Protein AF-A0A953KFQ5-F1 (afdb_monomer_lite)

Sequence (108 aa):
MSKPEGKKRNQDSHKVLQFDPALRTRRAVTKLPNEMQERVTFWKDEIEALREERFASIEQALQTLIARVTARLEDGSKGSDGEREFLYDLLSTDPGVVEYLKSVLKID

Foldseek 3Di:
DDDDDDDDDDDDDPPPPPPPPVPPPPPCPPPDPPVVVVVVVVLVVLLLVCLVPADQDLLRVLLSSLQVVQCVVPVNDRRPPVSSVVSSCVQVPDVVNSVVSCVSNVHD

pLDDT: mean 72.67, std 17.01, range [40.91, 92.5]

Radius of gyration: 29.66 Å; chains: 1; bounding box: 53×80×59 Å

Structure (mmCIF, N/CA/C/O backbone):
data_AF-A0A953KFQ5-F1
#
_entry.id   AF-A0A953KFQ5-F1
#
loop_
_atom_site.group_PDB
_atom_site.id
_atom_site.type_symbol
_atom_site.label_atom_id
_atom_site.label_alt_id
_atom_site.label_comp_id
_atom_site.label_asym_id
_atom_site.label_entity_id
_atom_site.label_seq_id
_atom_site.pdbx_PDB_ins_code
_atom_site.Cartn_x
_atom_site.Cartn_y
_atom_site.Cartn_z
_atom_site.occupancy
_atom_site.B_iso_or_equiv
_atom_site.auth_seq_id
_atom_site.auth_comp_id
_atom_site.auth_asym_id
_atom_site.auth_atom_id
_atom_site.pdbx_PDB_model_num
ATOM 1 N N . MET A 1 1 ? 43.843 -62.575 -45.500 1.00 41.47 1 MET A N 1
ATOM 2 C CA . MET A 1 1 ? 44.059 -63.527 -44.389 1.00 41.47 1 MET A CA 1
ATOM 3 C C . MET A 1 1 ? 43.274 -63.029 -43.186 1.00 41.47 1 MET A C 1
ATOM 5 O O . MET A 1 1 ? 43.720 -62.102 -42.526 1.00 41.47 1 MET A O 1
ATOM 9 N N . SER A 1 2 ? 42.082 -63.579 -42.960 1.00 44.31 2 SER A N 1
ATOM 10 C CA . SER A 1 2 ? 41.202 -63.195 -41.848 1.00 44.31 2 SER A CA 1
ATOM 11 C C . SER A 1 2 ? 41.380 -64.191 -40.705 1.00 44.31 2 SER A C 1
ATOM 13 O O . SER A 1 2 ? 41.205 -65.389 -40.916 1.00 44.31 2 SER A O 1
ATOM 15 N N . LYS A 1 3 ? 41.749 -63.710 -39.513 1.00 49.41 3 LYS A N 1
ATOM 16 C CA . LYS A 1 3 ? 41.728 -64.499 -38.272 1.00 49.41 3 LYS A CA 1
ATOM 17 C C . LYS A 1 3 ? 40.393 -64.267 -37.540 1.00 49.41 3 LYS A C 1
ATOM 19 O O . LYS A 1 3 ? 40.012 -63.105 -37.403 1.00 49.41 3 LYS A O 1
ATOM 24 N N . PRO A 1 4 ? 39.692 -65.327 -37.097 1.00 60.56 4 PRO A N 1
ATOM 25 C CA . PRO A 1 4 ? 38.500 -65.247 -36.254 1.00 60.56 4 PRO A CA 1
ATOM 26 C C . PRO A 1 4 ? 38.849 -65.453 -34.761 1.00 60.56 4 PRO A C 1
ATOM 28 O O . PRO A 1 4 ? 40.020 -65.567 -34.417 1.00 60.56 4 PRO A O 1
ATOM 31 N N . GLU A 1 5 ? 37.805 -65.566 -33.925 1.00 43.19 5 GLU A N 1
ATOM 32 C CA . GLU A 1 5 ? 37.782 -65.843 -32.468 1.00 43.19 5 GLU A CA 1
ATOM 33 C C . GLU A 1 5 ? 37.841 -64.598 -31.563 1.00 43.19 5 GLU A C 1
ATOM 35 O O . GLU A 1 5 ? 38.615 -63.683 -31.786 1.00 43.19 5 GLU A O 1
ATOM 40 N N . GLY A 1 6 ? 37.053 -64.447 -30.498 1.00 40.91 6 GLY A N 1
ATOM 41 C CA . GLY A 1 6 ? 36.075 -65.314 -29.856 1.00 40.91 6 GLY A CA 1
ATOM 42 C C . GLY A 1 6 ? 35.546 -64.617 -28.588 1.00 40.91 6 GLY A C 1
ATOM 43 O O . GLY A 1 6 ? 36.266 -63.873 -27.931 1.00 40.91 6 GLY A O 1
ATOM 44 N N . LYS A 1 7 ? 34.257 -64.838 -28.296 1.00 51.50 7 LYS A N 1
ATOM 45 C CA . LYS A 1 7 ? 33.522 -64.680 -27.019 1.00 51.50 7 LYS A CA 1
ATOM 46 C C . LYS A 1 7 ? 34.211 -63.936 -25.855 1.00 51.50 7 LYS A C 1
ATOM 48 O O . LYS A 1 7 ? 35.100 -64.503 -25.236 1.00 51.50 7 LYS A O 1
ATOM 53 N N . LYS A 1 8 ? 33.552 -62.880 -25.350 1.00 51.94 8 LYS A N 1
ATOM 54 C CA . LYS A 1 8 ? 33.131 -62.788 -23.931 1.00 51.94 8 LYS A CA 1
ATOM 55 C C . LYS A 1 8 ? 31.790 -62.048 -23.820 1.00 51.94 8 LYS A C 1
ATOM 57 O O . LYS A 1 8 ? 31.714 -60.844 -24.030 1.00 51.94 8 LYS A O 1
ATOM 62 N N . ARG A 1 9 ? 30.726 -62.797 -23.497 1.00 46.47 9 ARG A N 1
ATOM 63 C CA . ARG A 1 9 ? 29.486 -62.255 -22.919 1.00 46.47 9 ARG A CA 1
ATOM 64 C C . ARG A 1 9 ? 29.868 -61.642 -21.574 1.00 46.47 9 ARG A C 1
ATOM 66 O O . ARG A 1 9 ? 30.335 -62.388 -20.718 1.00 46.47 9 ARG A O 1
ATOM 73 N N . ASN A 1 10 ? 29.691 -60.336 -21.402 1.00 46.38 10 ASN A N 1
ATOM 74 C CA . ASN A 1 10 ? 29.797 -59.717 -20.088 1.00 46.38 10 ASN A CA 1
ATOM 75 C C . ASN A 1 10 ? 28.382 -59.541 -19.532 1.00 46.38 10 ASN A C 1
ATOM 77 O O . ASN A 1 10 ? 27.576 -58.789 -20.078 1.00 46.38 10 ASN A O 1
ATOM 81 N N . GLN A 1 11 ? 28.088 -60.346 -18.516 1.00 49.09 11 GLN A N 1
ATOM 82 C CA . GLN A 1 11 ? 26.948 -60.200 -17.625 1.00 49.09 11 GLN A CA 1
ATOM 83 C C . GLN A 1 11 ? 27.080 -58.910 -16.808 1.00 49.09 11 GLN A C 1
ATOM 85 O O . GLN A 1 11 ? 28.182 -58.436 -16.551 1.00 49.09 11 GLN A O 1
ATOM 90 N N . ASP A 1 12 ? 25.924 -58.434 -16.359 1.00 49.06 12 ASP A N 1
ATOM 91 C CA . ASP A 1 12 ? 25.738 -57.649 -15.143 1.00 49.06 12 ASP A CA 1
ATOM 92 C C . ASP A 1 12 ? 26.409 -56.279 -15.038 1.00 49.06 12 ASP A C 1
ATOM 94 O O . ASP A 1 12 ? 27.533 -56.115 -14.573 1.00 49.06 12 ASP A O 1
ATOM 98 N N . SER A 1 13 ? 25.616 -55.254 -15.344 1.00 46.06 13 SER A N 1
ATOM 99 C CA . SER A 1 13 ? 25.588 -54.015 -14.564 1.00 46.06 13 SER A CA 1
ATOM 100 C C . SER A 1 13 ? 24.241 -53.328 -14.783 1.00 46.06 13 SER A C 1
ATOM 102 O O . SER A 1 13 ? 24.154 -52.261 -15.390 1.00 46.06 13 SER A O 1
ATOM 104 N N . HIS A 1 14 ? 23.163 -53.941 -14.282 1.00 45.00 14 HIS A N 1
ATOM 105 C CA . HIS A 1 14 ? 21.973 -53.173 -13.920 1.00 45.00 14 HIS A CA 1
ATOM 106 C C . HIS A 1 14 ? 22.382 -52.261 -12.760 1.00 45.00 14 HIS A C 1
ATOM 108 O O . HIS A 1 14 ? 22.330 -52.633 -11.590 1.00 45.00 14 HIS A O 1
ATOM 114 N N . LYS A 1 15 ? 22.870 -51.066 -13.101 1.00 52.09 15 LYS A N 1
ATOM 115 C CA . LYS A 1 15 ? 23.139 -49.999 -12.144 1.00 52.09 15 LYS A CA 1
ATOM 116 C C . LYS A 1 15 ? 21.779 -49.517 -11.647 1.00 52.09 15 LYS A C 1
ATOM 118 O O . LYS A 1 15 ? 21.170 -48.623 -12.226 1.00 52.09 15 LYS A O 1
ATOM 123 N N . VAL A 1 16 ? 21.266 -50.187 -10.618 1.00 51.12 16 VAL A N 1
ATOM 124 C CA . VAL A 1 16 ? 20.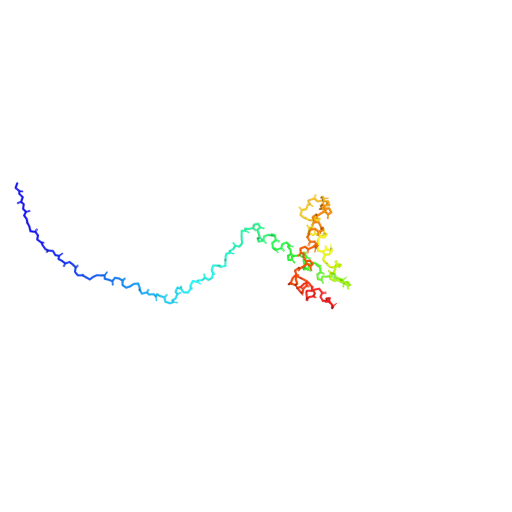156 -49.696 -9.808 1.00 51.12 16 VAL A CA 1
ATOM 125 C C . VAL A 1 16 ? 20.568 -48.293 -9.378 1.00 51.12 16 VAL A C 1
ATOM 127 O O . VAL A 1 16 ? 21.568 -48.142 -8.674 1.00 51.12 16 VAL A O 1
ATOM 130 N N . LEU A 1 17 ? 19.865 -47.265 -9.866 1.00 49.91 17 LEU A N 1
ATOM 131 C CA . LEU A 1 17 ? 19.935 -45.939 -9.268 1.00 49.91 17 LEU A CA 1
ATOM 132 C C . LEU A 1 17 ? 19.547 -46.140 -7.804 1.00 49.91 17 LEU A C 1
ATOM 134 O O . LEU A 1 17 ? 18.369 -46.294 -7.485 1.00 49.91 17 LEU A O 1
ATOM 138 N N . GLN A 1 18 ? 20.545 -46.209 -6.925 1.00 50.81 18 GLN A N 1
ATOM 139 C CA . GLN A 1 18 ? 20.315 -46.030 -5.508 1.00 50.81 18 GLN A CA 1
ATOM 140 C C . GLN A 1 18 ? 19.741 -44.625 -5.382 1.00 50.81 18 GLN A C 1
ATOM 142 O O . GLN A 1 18 ? 20.397 -43.628 -5.672 1.00 50.81 18 GLN A O 1
ATOM 147 N N . PHE A 1 19 ? 18.448 -44.574 -5.089 1.00 48.34 19 PHE A N 1
ATOM 148 C CA . PHE A 1 19 ? 17.752 -43.345 -4.782 1.00 48.34 19 PHE A CA 1
ATOM 149 C C . PHE A 1 19 ? 18.294 -42.900 -3.426 1.00 48.34 19 PHE A C 1
ATOM 151 O O . PHE A 1 19 ? 17.824 -43.365 -2.394 1.00 48.34 19 PHE A O 1
ATOM 158 N N . ASP A 1 20 ? 19.341 -42.077 -3.431 1.00 55.19 20 ASP A N 1
ATOM 159 C CA . ASP A 1 20 ? 19.853 -41.418 -2.236 1.00 55.19 20 ASP A CA 1
ATOM 160 C C . ASP A 1 20 ? 18.736 -40.536 -1.646 1.00 55.19 20 ASP A C 1
ATOM 162 O O . ASP A 1 20 ? 18.409 -39.490 -2.219 1.00 55.19 20 ASP A O 1
ATOM 166 N N . PRO A 1 21 ? 18.142 -40.882 -0.486 1.00 52.97 21 PRO A N 1
ATOM 167 C CA . PRO A 1 21 ? 17.107 -40.053 0.136 1.00 52.97 21 PRO A CA 1
ATOM 168 C C . PRO A 1 21 ? 17.677 -38.738 0.706 1.00 52.97 21 PRO A C 1
ATOM 170 O O . PRO A 1 21 ? 16.922 -37.864 1.134 1.00 52.97 21 PRO A O 1
ATOM 173 N N . ALA A 1 22 ? 19.006 -38.571 0.691 1.00 51.06 22 ALA A N 1
ATOM 174 C CA . ALA A 1 22 ? 19.706 -37.346 1.067 1.00 51.06 22 ALA A CA 1
ATOM 175 C C . ALA A 1 22 ? 19.652 -36.253 -0.019 1.00 51.06 22 ALA A C 1
ATOM 177 O O . ALA A 1 22 ? 19.897 -35.084 0.274 1.00 51.06 22 ALA A O 1
ATOM 178 N N . LEU A 1 23 ? 19.244 -36.593 -1.248 1.00 49.81 23 LEU A N 1
ATOM 179 C CA . LEU A 1 23 ? 18.919 -35.641 -2.316 1.00 49.81 23 LEU A CA 1
ATOM 180 C C . LEU A 1 23 ? 17.477 -35.125 -2.192 1.00 49.81 23 LEU A C 1
ATOM 182 O O . LEU A 1 23 ? 16.806 -34.870 -3.193 1.00 49.81 23 LEU A O 1
ATOM 186 N N . ARG A 1 24 ? 16.997 -34.906 -0.956 1.00 48.69 24 ARG A N 1
ATOM 187 C CA . ARG A 1 24 ? 15.891 -33.975 -0.716 1.00 48.69 24 ARG A CA 1
ATOM 188 C C . ARG A 1 24 ? 16.370 -32.621 -1.201 1.00 48.69 24 ARG A C 1
ATOM 190 O O . ARG A 1 24 ? 17.123 -31.922 -0.527 1.00 48.69 24 ARG A O 1
ATOM 197 N N . THR A 1 25 ? 15.973 -32.336 -2.431 1.00 55.25 25 THR A N 1
ATOM 198 C CA . THR A 1 25 ? 16.215 -31.128 -3.188 1.00 55.25 25 THR A CA 1
ATOM 199 C C . THR A 1 25 ? 16.126 -29.965 -2.223 1.00 55.25 25 THR A C 1
ATOM 201 O O . THR A 1 25 ? 15.054 -29.646 -1.704 1.00 55.25 25 THR A O 1
ATOM 204 N N . ARG A 1 26 ? 17.291 -29.379 -1.922 1.00 50.25 26 ARG A N 1
ATOM 205 C CA . ARG A 1 26 ? 17.377 -28.056 -1.323 1.00 50.25 26 ARG A CA 1
ATOM 206 C C . ARG A 1 26 ? 16.394 -27.216 -2.112 1.00 50.25 26 ARG A C 1
ATOM 208 O O . ARG A 1 26 ? 16.564 -27.072 -3.320 1.00 50.25 26 ARG A O 1
ATOM 215 N N . ARG A 1 27 ? 15.330 -26.775 -1.440 1.00 47.06 27 ARG A N 1
ATOM 216 C CA . ARG A 1 27 ? 14.347 -25.839 -1.971 1.00 47.06 27 ARG A CA 1
ATOM 217 C C . ARG A 1 27 ? 15.180 -24.758 -2.645 1.00 47.06 27 ARG A C 1
ATOM 219 O O . ARG A 1 27 ? 15.926 -24.060 -1.957 1.00 47.06 27 ARG A O 1
ATOM 226 N N . ALA A 1 28 ? 15.173 -24.723 -3.974 1.00 48.91 28 ALA A N 1
ATOM 227 C CA . ALA A 1 28 ? 15.784 -23.635 -4.698 1.00 48.91 28 ALA A CA 1
ATOM 228 C C . ALA A 1 28 ? 14.962 -22.422 -4.280 1.00 48.91 28 ALA A C 1
ATOM 230 O O . ALA A 1 28 ? 13.863 -22.200 -4.779 1.00 48.91 28 ALA A O 1
ATOM 231 N N . VAL A 1 29 ? 15.442 -21.707 -3.264 1.00 53.69 29 VAL A N 1
ATOM 232 C CA . VAL A 1 29 ? 15.042 -20.333 -3.022 1.00 53.69 29 VAL A CA 1
ATOM 233 C C . VAL A 1 29 ? 15.586 -19.634 -4.249 1.00 53.69 29 VAL A C 1
ATOM 235 O O . VAL A 1 29 ? 16.771 -19.310 -4.317 1.00 53.69 29 VAL A O 1
ATOM 238 N N . THR A 1 30 ? 14.763 -19.574 -5.291 1.00 52.75 30 THR A N 1
ATOM 239 C CA . THR A 1 30 ? 15.033 -18.788 -6.480 1.00 52.75 30 THR A CA 1
ATOM 240 C C . THR A 1 30 ? 15.313 -17.391 -5.962 1.00 52.75 30 THR A C 1
ATOM 242 O O . THR A 1 30 ? 14.395 -16.706 -5.513 1.00 52.75 30 THR A O 1
ATOM 245 N N . LYS A 1 31 ? 16.598 -17.012 -5.921 1.00 55.72 31 LYS A N 1
ATOM 246 C CA . LYS A 1 31 ? 16.999 -15.622 -5.740 1.00 55.72 31 LYS A CA 1
ATOM 247 C C . LYS A 1 31 ? 16.203 -14.868 -6.790 1.00 55.72 31 LYS A C 1
ATOM 249 O O . LYS A 1 31 ? 16.382 -15.124 -7.980 1.00 55.72 31 LYS A O 1
ATOM 254 N N . LEU A 1 32 ? 15.262 -14.042 -6.343 1.00 58.81 32 LEU A N 1
ATOM 255 C CA . LEU A 1 32 ? 14.542 -13.150 -7.237 1.00 58.81 32 LEU A CA 1
ATOM 256 C C . LEU A 1 32 ? 15.604 -12.389 -8.058 1.00 58.81 32 LEU A C 1
ATOM 258 O O . LEU A 1 32 ? 16.679 -12.111 -7.512 1.00 58.81 32 LEU A O 1
ATOM 262 N N . PRO A 1 33 ? 15.381 -12.114 -9.351 1.00 68.62 33 PRO A N 1
ATOM 263 C CA . PRO A 1 33 ? 16.315 -11.305 -10.130 1.00 68.62 33 PRO A CA 1
ATOM 264 C C . PRO A 1 33 ? 16.653 -10.024 -9.353 1.00 68.62 33 PRO A C 1
ATOM 266 O O . PRO A 1 33 ? 15.799 -9.515 -8.629 1.00 68.62 33 PRO A O 1
ATOM 269 N N . ASN A 1 34 ? 17.899 -9.550 -9.431 1.00 68.88 34 ASN A N 1
ATOM 270 C CA . ASN A 1 34 ? 18.424 -8.509 -8.533 1.00 68.88 34 ASN A CA 1
ATOM 271 C C . ASN A 1 34 ? 17.513 -7.264 -8.475 1.00 68.88 34 ASN A C 1
ATOM 273 O O . ASN A 1 34 ? 17.166 -6.820 -7.387 1.00 68.88 34 ASN A O 1
ATOM 277 N N . GLU A 1 35 ? 16.995 -6.822 -9.625 1.00 63.00 35 GLU A N 1
ATOM 278 C CA . GLU A 1 35 ? 16.008 -5.732 -9.729 1.00 63.00 35 GLU A CA 1
ATOM 279 C C . GLU A 1 35 ? 14.710 -6.000 -8.954 1.00 63.00 35 GLU A C 1
ATOM 281 O O . GLU A 1 35 ? 14.115 -5.112 -8.353 1.00 63.00 35 GLU A O 1
ATOM 286 N N . MET A 1 36 ? 14.238 -7.243 -8.943 1.00 67.31 36 MET A N 1
ATOM 287 C CA . MET A 1 36 ? 13.019 -7.621 -8.236 1.00 67.31 36 MET A CA 1
ATOM 288 C C . MET A 1 36 ? 13.257 -7.693 -6.723 1.00 67.31 36 MET A C 1
ATOM 290 O O . MET A 1 36 ? 12.352 -7.379 -5.955 1.00 67.31 36 MET A O 1
ATOM 294 N N . GLN A 1 37 ? 14.473 -8.042 -6.283 1.00 70.56 37 GLN A N 1
ATOM 295 C CA . GLN A 1 37 ? 14.855 -7.912 -4.873 1.00 70.56 37 GLN A CA 1
ATOM 296 C C . GLN A 1 37 ? 14.919 -6.447 -4.452 1.00 70.56 37 GLN A C 1
ATOM 298 O O . GLN A 1 37 ? 14.371 -6.109 -3.411 1.00 70.56 37 GLN A O 1
ATOM 303 N N . GLU A 1 38 ? 15.521 -5.582 -5.267 1.00 75.19 38 GLU A N 1
ATOM 304 C CA . GLU A 1 38 ? 15.608 -4.143 -4.998 1.00 75.19 38 GLU A CA 1
ATOM 305 C C . GLU A 1 38 ? 14.219 -3.512 -4.886 1.00 75.19 38 GLU A C 1
ATOM 307 O O . GLU A 1 38 ?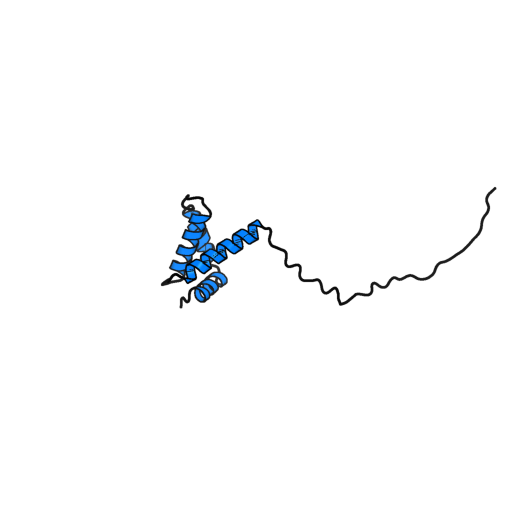 13.942 -2.806 -3.919 1.00 75.19 38 GLU A O 1
ATOM 312 N N . ARG A 1 39 ? 13.297 -3.855 -5.796 1.00 75.56 39 ARG A N 1
ATOM 313 C CA . ARG A 1 39 ? 11.902 -3.399 -5.724 1.00 75.56 39 ARG A CA 1
ATOM 314 C C . ARG A 1 39 ? 11.180 -3.933 -4.487 1.00 75.56 39 ARG A C 1
ATOM 316 O O . ARG A 1 39 ? 10.455 -3.186 -3.844 1.00 75.56 39 ARG A O 1
ATOM 323 N N . VAL A 1 40 ? 11.366 -5.201 -4.120 1.00 75.56 40 VAL A N 1
ATOM 324 C CA . VAL A 1 40 ? 10.751 -5.762 -2.902 1.00 75.56 40 VAL A CA 1
ATOM 325 C C . VAL A 1 40 ? 11.299 -5.096 -1.639 1.00 75.56 40 VAL A C 1
ATOM 327 O O . VAL A 1 40 ? 10.525 -4.822 -0.725 1.00 75.56 40 VAL A O 1
ATOM 330 N N . THR A 1 41 ? 12.604 -4.835 -1.576 1.00 81.19 41 THR A N 1
ATOM 331 C CA . THR A 1 41 ? 13.228 -4.103 -0.465 1.00 81.19 41 THR A CA 1
ATOM 332 C C . THR A 1 41 ? 12.675 -2.689 -0.387 1.00 81.19 41 THR A C 1
ATOM 334 O O . THR A 1 41 ? 12.216 -2.288 0.670 1.00 81.19 41 THR A O 1
ATOM 337 N N . PHE A 1 42 ? 12.574 -1.995 -1.520 1.00 82.25 42 PHE A N 1
ATOM 338 C CA . PHE A 1 42 ? 11.973 -0.668 -1.599 1.00 82.25 42 PHE A CA 1
ATOM 339 C C . PHE A 1 42 ? 10.556 -0.619 -1.008 1.00 82.25 42 PHE A C 1
ATOM 341 O O . PHE A 1 42 ? 10.272 0.197 -0.138 1.00 82.25 42 PHE A O 1
ATOM 348 N N . TRP A 1 43 ? 9.669 -1.528 -1.421 1.00 81.75 43 TRP A N 1
ATOM 349 C CA . TRP A 1 43 ? 8.306 -1.574 -0.881 1.00 81.75 43 TRP A CA 1
ATOM 350 C C . TRP A 1 43 ? 8.277 -1.874 0.620 1.00 81.75 43 TRP A C 1
ATOM 352 O O . TRP A 1 43 ? 7.415 -1.363 1.331 1.00 81.75 43 TRP A O 1
ATOM 362 N N . LYS A 1 44 ? 9.208 -2.695 1.116 1.00 84.19 44 LYS A N 1
ATOM 363 C CA . LYS A 1 44 ? 9.332 -2.968 2.552 1.00 84.19 44 LYS A CA 1
ATOM 364 C C . LYS A 1 44 ? 9.804 -1.745 3.324 1.00 84.19 44 LYS A C 1
ATOM 366 O O . LYS A 1 44 ? 9.199 -1.450 4.348 1.00 84.19 44 LYS A O 1
ATOM 371 N N . ASP A 1 45 ? 10.815 -1.044 2.822 1.00 86.44 45 ASP A N 1
ATOM 372 C CA . ASP A 1 45 ? 11.358 0.162 3.447 1.00 86.44 45 ASP A CA 1
ATOM 373 C C . ASP A 1 45 ? 10.279 1.247 3.553 1.00 86.44 45 ASP A C 1
ATOM 375 O O . ASP A 1 45 ? 10.135 1.877 4.596 1.00 86.44 45 ASP A O 1
ATOM 379 N N . GLU A 1 46 ? 9.456 1.424 2.513 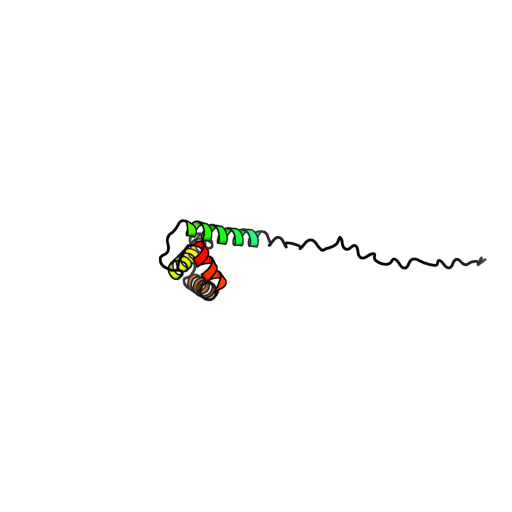1.00 85.94 46 GLU A N 1
ATOM 380 C CA . GLU A 1 46 ? 8.342 2.379 2.552 1.00 85.94 46 GLU A CA 1
ATOM 381 C C . GLU A 1 46 ? 7.275 1.979 3.581 1.00 85.94 46 GLU A C 1
ATOM 383 O O . GLU A 1 46 ? 6.792 2.823 4.333 1.00 85.94 46 GLU A O 1
ATOM 388 N N . ILE A 1 47 ? 6.929 0.692 3.678 1.00 83.69 47 ILE A N 1
ATOM 389 C CA . ILE A 1 47 ? 5.979 0.198 4.689 1.00 83.69 47 ILE A CA 1
ATOM 390 C C . ILE A 1 47 ? 6.551 0.325 6.108 1.00 83.69 47 ILE A C 1
ATOM 392 O O . ILE A 1 47 ? 5.809 0.606 7.051 1.00 83.69 47 ILE A O 1
ATOM 396 N N . GLU A 1 48 ? 7.856 0.126 6.278 1.00 83.94 48 GLU A N 1
ATOM 397 C CA . GLU A 1 48 ? 8.535 0.327 7.554 1.00 83.94 48 GLU A CA 1
ATOM 398 C C . GLU A 1 48 ? 8.567 1.809 7.937 1.00 83.94 48 GLU A C 1
ATOM 400 O O . GLU A 1 48 ? 8.238 2.134 9.074 1.00 83.94 48 GLU A O 1
ATOM 405 N N . ALA A 1 49 ? 8.812 2.710 6.985 1.00 83.62 49 ALA A N 1
ATOM 406 C CA . ALA A 1 49 ? 8.706 4.150 7.207 1.00 83.62 49 ALA A CA 1
ATOM 407 C C . ALA A 1 49 ? 7.286 4.565 7.630 1.00 83.62 49 ALA A C 1
ATOM 409 O O . ALA A 1 49 ? 7.124 5.413 8.503 1.00 83.62 49 ALA A O 1
ATOM 410 N N . LEU A 1 50 ? 6.245 3.931 7.076 1.00 84.44 50 LEU A N 1
ATOM 411 C CA . LEU A 1 50 ? 4.864 4.172 7.509 1.00 84.44 50 LEU A CA 1
ATOM 412 C C . LEU A 1 50 ? 4.607 3.713 8.954 1.00 84.44 50 LEU A C 1
ATOM 414 O O . LEU A 1 50 ? 3.722 4.262 9.598 1.00 84.44 50 LEU A O 1
ATOM 418 N N . ARG A 1 51 ? 5.356 2.750 9.515 1.00 83.31 51 ARG A N 1
ATOM 419 C CA . ARG A 1 51 ? 5.167 2.344 10.926 1.00 83.31 51 ARG A CA 1
ATOM 420 C C . ARG A 1 51 ? 5.465 3.461 11.917 1.00 83.31 51 ARG A C 1
ATOM 422 O O . ARG A 1 51 ? 4.946 3.426 13.031 1.00 83.31 51 ARG A O 1
ATOM 429 N N . GLU A 1 52 ? 6.329 4.400 11.548 1.00 82.06 52 GLU A N 1
ATOM 430 C CA . GLU A 1 52 ? 6.659 5.551 12.389 1.00 82.06 52 GLU A CA 1
ATOM 431 C C . GLU A 1 52 ? 5.535 6.600 12.386 1.00 82.06 52 GLU A C 1
ATOM 433 O O . GLU A 1 52 ? 5.477 7.465 13.262 1.00 82.06 52 GLU A O 1
ATOM 438 N N . GLU A 1 53 ? 4.604 6.498 11.437 1.00 83.25 53 GLU A N 1
ATOM 439 C CA . GLU A 1 53 ? 3.465 7.389 11.290 1.00 83.25 53 GLU A CA 1
ATOM 440 C C . GLU A 1 53 ? 2.177 6.789 11.845 1.00 83.25 53 GLU A C 1
ATOM 442 O O . GLU A 1 53 ? 1.939 5.582 11.844 1.00 83.25 53 GLU A O 1
ATOM 447 N N . ARG A 1 54 ? 1.297 7.678 12.313 1.00 82.56 54 ARG A N 1
ATOM 448 C CA . ARG A 1 54 ? -0.018 7.300 12.821 1.00 82.56 54 ARG A CA 1
ATOM 449 C C . ARG A 1 54 ? -1.080 7.617 11.781 1.00 82.56 54 ARG A C 1
ATOM 451 O O . ARG A 1 54 ? -1.308 8.781 11.460 1.00 82.56 54 ARG A O 1
ATOM 458 N N . PHE A 1 55 ? -1.774 6.584 11.324 1.00 88.00 55 PHE A N 1
ATOM 459 C CA . PHE A 1 55 ? -2.888 6.711 10.389 1.00 88.00 55 PHE A CA 1
ATOM 460 C C . PHE A 1 55 ? -4.216 6.503 11.111 1.00 88.00 55 PHE A C 1
ATOM 462 O O . PHE A 1 55 ? -4.316 5.673 12.013 1.00 88.00 55 PHE A O 1
ATOM 469 N N . ALA A 1 56 ? -5.234 7.273 10.724 1.00 84.69 56 ALA A N 1
ATOM 470 C CA . ALA A 1 56 ? -6.581 7.134 11.275 1.00 84.69 56 ALA A CA 1
ATOM 471 C C . ALA A 1 56 ? -7.392 6.033 10.573 1.00 84.69 56 ALA A C 1
ATOM 473 O O . ALA A 1 56 ? -8.359 5.530 11.135 1.00 84.69 56 ALA A O 1
ATOM 474 N N . SER A 1 57 ? -7.010 5.671 9.347 1.00 90.00 57 SER A N 1
ATOM 475 C CA . SER A 1 57 ? -7.663 4.636 8.554 1.00 90.00 57 SER A CA 1
ATOM 476 C C . SER A 1 57 ? -6.673 3.956 7.613 1.00 90.00 57 SER A C 1
ATOM 478 O O . SER A 1 57 ? -5.623 4.509 7.267 1.00 90.00 57 SER A O 1
ATOM 480 N N . ILE A 1 58 ? -7.038 2.760 7.151 1.00 89.75 58 ILE A N 1
ATOM 481 C CA . ILE A 1 58 ? -6.271 2.050 6.123 1.00 89.75 58 ILE A CA 1
ATOM 482 C C . ILE A 1 58 ? -6.266 2.801 4.800 1.00 89.75 58 ILE A C 1
ATOM 484 O O . ILE A 1 58 ? -5.254 2.800 4.108 1.00 89.75 58 ILE A O 1
ATOM 488 N N . GLU A 1 59 ? -7.353 3.489 4.465 1.00 90.31 59 GLU A N 1
ATOM 489 C CA . GLU A 1 59 ? -7.418 4.297 3.250 1.00 90.31 59 GLU A CA 1
ATOM 490 C C . GLU A 1 59 ? -6.345 5.391 3.256 1.00 90.31 59 GLU A C 1
ATOM 492 O O . GLU A 1 59 ? -5.636 5.561 2.265 1.00 90.31 59 GLU A O 1
ATOM 497 N N . GLN A 1 60 ? -6.161 6.072 4.393 1.00 90.06 60 GLN A N 1
ATOM 498 C CA . GLN A 1 60 ? -5.124 7.091 4.553 1.00 90.06 60 GLN A CA 1
ATOM 499 C C . GLN A 1 60 ? -3.718 6.482 4.458 1.00 90.06 60 GLN A C 1
ATOM 501 O O . GLN A 1 60 ? -2.833 7.054 3.816 1.00 90.06 60 GLN A O 1
ATOM 506 N N . ALA A 1 61 ? -3.511 5.311 5.065 1.00 90.19 61 ALA A N 1
ATOM 507 C CA . ALA A 1 61 ? -2.246 4.589 4.977 1.00 90.19 61 ALA A CA 1
ATOM 508 C C . ALA A 1 61 ? -1.915 4.174 3.533 1.00 90.19 61 ALA A C 1
ATOM 510 O O . ALA A 1 61 ? -0.798 4.396 3.069 1.00 90.19 61 ALA A O 1
ATOM 511 N N . LEU A 1 62 ? -2.892 3.633 2.799 1.00 90.56 62 LEU A N 1
ATOM 512 C CA . LEU A 1 62 ? -2.746 3.231 1.400 1.00 90.56 62 LEU A CA 1
ATOM 513 C C . LEU A 1 62 ? -2.443 4.426 0.497 1.00 90.56 62 LEU A C 1
ATOM 515 O O . LEU A 1 62 ? -1.498 4.373 -0.286 1.00 90.56 62 LEU A O 1
ATOM 519 N N . GLN A 1 63 ? -3.188 5.524 0.637 1.00 90.12 63 GLN A N 1
ATOM 520 C CA . GLN A 1 63 ? -2.922 6.749 -0.120 1.00 90.12 63 GLN A CA 1
ATOM 521 C C . GLN A 1 63 ? -1.508 7.280 0.138 1.00 90.12 63 GLN A C 1
ATOM 523 O O . GLN A 1 63 ? -0.828 7.697 -0.798 1.00 90.12 63 GLN A O 1
ATOM 528 N N . THR A 1 64 ? -1.041 7.216 1.386 1.00 89.62 64 THR A N 1
ATOM 529 C CA . THR A 1 64 ? 0.305 7.673 1.759 1.00 89.62 64 THR A CA 1
ATOM 530 C C . THR A 1 64 ? 1.385 6.755 1.186 1.00 89.62 64 THR A C 1
ATOM 532 O O . THR A 1 64 ? 2.353 7.246 0.604 1.00 89.62 64 THR A O 1
ATOM 535 N N . LEU A 1 65 ? 1.199 5.433 1.269 1.00 88.69 65 LEU A N 1
ATOM 536 C CA . LEU A 1 65 ? 2.089 4.444 0.655 1.00 88.69 65 LEU A CA 1
ATOM 537 C C . LEU A 1 65 ? 2.226 4.682 -0.852 1.00 88.69 65 LEU A C 1
ATOM 539 O O . LEU A 1 65 ? 3.331 4.774 -1.378 1.00 88.69 65 LEU A O 1
ATOM 543 N N . ILE A 1 66 ? 1.098 4.831 -1.544 1.00 88.94 66 ILE A N 1
ATOM 544 C CA . ILE A 1 66 ? 1.057 5.041 -2.993 1.00 88.94 66 ILE A CA 1
ATOM 545 C C . ILE A 1 66 ? 1.698 6.377 -3.361 1.00 88.94 66 ILE A C 1
ATOM 547 O O . ILE A 1 66 ? 2.465 6.446 -4.322 1.00 88.94 66 ILE A O 1
ATOM 551 N N . ALA A 1 67 ? 1.443 7.436 -2.590 1.00 86.81 67 ALA A N 1
ATOM 552 C CA . ALA A 1 67 ? 2.071 8.732 -2.808 1.00 86.81 67 ALA A CA 1
ATOM 553 C C . ALA A 1 67 ? 3.601 8.645 -2.705 1.00 86.81 67 ALA A C 1
ATOM 555 O O . ALA A 1 67 ? 4.293 9.185 -3.564 1.00 86.81 67 ALA A O 1
ATOM 556 N N . ARG A 1 68 ? 4.133 7.926 -1.709 1.00 85.94 68 ARG A N 1
ATOM 557 C CA . ARG A 1 68 ? 5.583 7.741 -1.534 1.00 85.94 68 ARG A CA 1
ATOM 558 C C . ARG A 1 68 ? 6.206 6.906 -2.631 1.00 85.94 68 ARG A C 1
ATOM 560 O O . ARG A 1 68 ? 7.219 7.291 -3.209 1.00 85.94 68 ARG A O 1
ATOM 567 N N . VAL A 1 69 ? 5.563 5.792 -2.950 1.00 83.94 69 VAL A N 1
ATOM 568 C CA . VAL A 1 69 ? 6.038 4.884 -3.985 1.00 83.94 69 VAL A CA 1
ATOM 569 C C . VAL A 1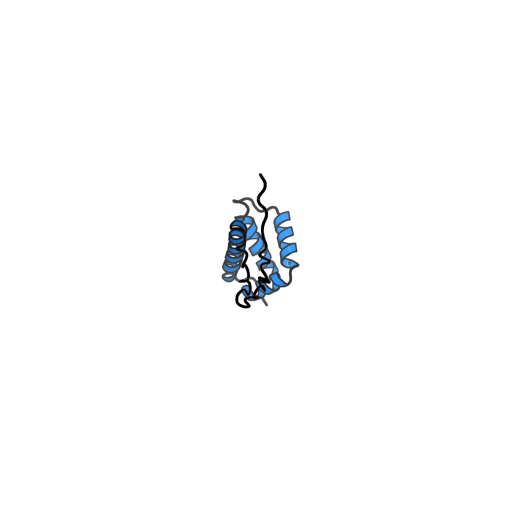 69 ? 6.055 5.587 -5.337 1.00 83.94 69 VAL A C 1
ATOM 571 O O . VAL A 1 69 ? 7.074 5.565 -6.019 1.00 83.94 69 VAL A O 1
ATOM 574 N N . THR A 1 70 ? 4.975 6.276 -5.704 1.00 82.81 70 THR A N 1
ATOM 575 C CA . THR A 1 70 ? 4.919 7.011 -6.976 1.00 82.81 70 THR A CA 1
ATOM 576 C C . THR A 1 70 ? 5.899 8.181 -7.019 1.00 82.81 70 THR A C 1
ATOM 578 O O . THR A 1 70 ? 6.566 8.354 -8.031 1.00 82.81 70 THR A O 1
ATOM 581 N N . ALA A 1 71 ? 6.069 8.929 -5.923 1.00 79.06 71 ALA A N 1
ATOM 582 C CA . ALA A 1 71 ? 7.024 10.041 -5.854 1.00 79.06 71 ALA A CA 1
ATOM 583 C C . ALA A 1 71 ? 8.499 9.616 -5.928 1.00 79.06 71 ALA A C 1
ATOM 585 O O . ALA A 1 71 ? 9.360 10.459 -6.161 1.00 79.06 71 ALA A O 1
ATOM 586 N N . ARG A 1 72 ? 8.797 8.339 -5.667 1.00 74.75 72 ARG A N 1
ATOM 587 C CA . ARG A 1 72 ? 10.163 7.809 -5.641 1.00 74.75 72 ARG A CA 1
ATOM 588 C C . ARG A 1 72 ? 10.475 6.897 -6.831 1.00 74.75 72 ARG A C 1
ATOM 590 O O . ARG A 1 72 ? 11.644 6.713 -7.148 1.00 74.75 72 ARG A O 1
ATOM 597 N N . LEU A 1 73 ? 9.450 6.345 -7.490 1.00 71.81 73 LEU A N 1
ATOM 598 C CA . LEU A 1 73 ? 9.570 5.644 -8.775 1.00 71.81 73 LEU A CA 1
ATOM 599 C C . LEU A 1 73 ? 9.730 6.614 -9.943 1.00 71.81 73 LEU A C 1
ATOM 601 O O . LEU A 1 73 ? 10.498 6.353 -10.866 1.00 71.81 73 LEU A O 1
ATOM 605 N N . GLU A 1 74 ? 9.006 7.723 -9.902 1.00 65.12 74 GLU A N 1
ATOM 606 C CA . GLU A 1 74 ? 9.192 8.812 -10.836 1.00 65.12 74 GLU A CA 1
ATOM 607 C C . GLU A 1 74 ? 10.137 9.819 -10.193 1.00 65.12 74 GLU A C 1
ATOM 609 O O . GLU A 1 74 ? 9.830 10.340 -9.130 1.00 65.12 74 GLU A O 1
ATOM 614 N N . ASP A 1 75 ? 11.282 10.075 -10.816 1.00 58.50 75 ASP A N 1
ATOM 615 C CA . ASP A 1 75 ? 12.377 10.949 -10.365 1.00 58.50 75 ASP A CA 1
ATOM 616 C C . ASP A 1 75 ? 11.942 12.437 -10.228 1.00 58.50 75 ASP A C 1
ATOM 618 O O . ASP A 1 75 ? 12.416 13.330 -10.926 1.00 58.50 75 ASP A O 1
ATOM 622 N N . GLY A 1 76 ? 10.945 12.714 -9.381 1.00 53.31 76 GLY A N 1
ATOM 623 C CA . GLY A 1 76 ? 10.283 14.007 -9.205 1.00 53.31 76 GLY A CA 1
ATOM 624 C C . GLY A 1 76 ? 9.065 14.273 -10.103 1.00 53.31 76 GLY A C 1
ATOM 625 O O . GLY A 1 76 ? 8.418 15.309 -9.922 1.00 53.31 76 GLY A O 1
ATOM 626 N N . SER A 1 77 ? 8.704 13.378 -11.032 1.00 55.31 77 SER A N 1
ATOM 627 C CA . SER A 1 77 ? 7.411 13.481 -11.723 1.00 55.31 77 SER A CA 1
ATOM 628 C C . SER A 1 77 ? 6.312 12.975 -10.784 1.00 55.31 77 SER A C 1
ATOM 630 O O . SER A 1 77 ? 6.469 12.004 -10.048 1.00 55.31 77 SER A O 1
ATOM 632 N N . LYS A 1 78 ? 5.217 13.726 -10.673 1.00 57.78 78 LYS A N 1
ATOM 633 C CA . LYS A 1 78 ? 4.075 13.263 -9.888 1.00 57.78 78 LYS A CA 1
ATOM 634 C C . LYS A 1 78 ? 3.484 12.115 -10.693 1.00 57.78 78 LYS A C 1
ATOM 636 O O . LYS A 1 78 ? 2.844 12.414 -11.698 1.00 57.78 78 LYS A O 1
ATOM 641 N N . GLY A 1 79 ? 3.698 10.876 -10.230 1.00 60.81 79 GLY A N 1
ATOM 642 C CA . GLY A 1 79 ? 3.073 9.683 -10.806 1.00 60.81 79 GLY A CA 1
ATOM 643 C C . GLY A 1 79 ? 1.659 10.003 -11.244 1.00 60.81 79 GLY A C 1
ATOM 644 O O . GLY A 1 79 ? 0.921 10.654 -10.488 1.00 60.81 79 GLY A O 1
ATOM 645 N N . SER A 1 80 ? 1.348 9.653 -12.489 1.00 69.69 80 SER A N 1
ATOM 646 C CA . SER A 1 80 ? 0.122 10.108 -13.132 1.00 69.69 80 SER A CA 1
ATOM 647 C C . SER A 1 80 ? -1.078 9.745 -12.256 1.00 69.69 80 SER A C 1
ATOM 649 O O . SER A 1 80 ? -1.087 8.693 -11.612 1.00 69.69 80 SER A O 1
ATOM 651 N N . ASP A 1 81 ? -2.092 10.611 -12.192 1.00 76.75 81 ASP A N 1
ATOM 652 C CA . ASP A 1 81 ? -3.244 10.369 -11.312 1.00 76.75 81 ASP A CA 1
ATOM 653 C C . ASP A 1 81 ? -3.879 8.985 -11.578 1.00 76.75 81 ASP A C 1
ATOM 655 O O . ASP A 1 81 ? -4.285 8.302 -10.640 1.00 76.75 81 ASP A O 1
ATOM 659 N N . GLY A 1 82 ? -3.812 8.495 -12.824 1.00 81.50 82 GLY A N 1
ATOM 660 C CA . GLY A 1 82 ? -4.236 7.143 -13.197 1.00 81.50 82 GLY A CA 1
ATOM 661 C C . GLY A 1 82 ? -3.385 6.001 -12.619 1.00 81.50 82 GLY A C 1
ATOM 662 O O . GLY A 1 82 ? -3.929 4.956 -12.279 1.00 81.50 82 GLY A O 1
ATOM 663 N N . GLU A 1 83 ? -2.071 6.167 -12.450 1.00 83.56 83 GLU A N 1
ATOM 664 C CA . GLU A 1 83 ? -1.228 5.153 -11.791 1.00 83.56 83 GLU A CA 1
ATOM 665 C C . GLU A 1 83 ? -1.518 5.063 -10.296 1.00 83.56 83 GLU A C 1
ATOM 667 O O . GLU A 1 83 ? -1.518 3.973 -9.724 1.00 83.56 83 GLU A O 1
ATOM 672 N N . ARG A 1 84 ? -1.795 6.202 -9.657 1.00 85.75 84 ARG A N 1
ATOM 673 C CA . ARG A 1 84 ? -2.178 6.235 -8.243 1.00 85.75 84 ARG A CA 1
ATOM 674 C C . ARG A 1 84 ? -3.528 5.578 -8.018 1.00 85.75 84 ARG A C 1
ATOM 676 O O . ARG A 1 84 ? -3.650 4.781 -7.091 1.00 85.75 84 ARG A O 1
ATOM 683 N N . GLU A 1 85 ? -4.508 5.877 -8.867 1.00 88.25 85 GLU A N 1
ATOM 684 C CA . GLU A 1 85 ? -5.820 5.225 -8.836 1.00 88.25 85 GLU A CA 1
ATOM 685 C C . GLU A 1 85 ? -5.699 3.721 -9.072 1.00 88.25 85 GLU A C 1
ATOM 687 O O . GLU A 1 85 ? -6.250 2.939 -8.301 1.00 88.25 85 GLU A O 1
ATOM 692 N N . PHE A 1 86 ? -4.914 3.304 -10.069 1.00 89.25 86 PHE A N 1
ATOM 693 C CA . PHE A 1 86 ? -4.667 1.890 -10.337 1.00 89.25 86 PHE A CA 1
ATOM 694 C C . PHE A 1 86 ? -4.033 1.172 -9.138 1.00 89.25 86 PHE A C 1
ATOM 696 O O . PHE A 1 86 ? -4.490 0.101 -8.745 1.00 89.25 86 PHE A O 1
ATOM 703 N N . LEU A 1 87 ? -2.993 1.754 -8.533 1.00 89.12 87 LEU A N 1
ATOM 704 C CA . LEU A 1 87 ? -2.347 1.170 -7.356 1.00 89.12 87 LEU A CA 1
ATOM 705 C C . LEU A 1 87 ? -3.285 1.143 -6.149 1.00 89.12 87 LEU A C 1
ATOM 707 O O . LEU A 1 87 ? -3.243 0.195 -5.368 1.00 89.12 87 LEU A O 1
ATOM 711 N N . TYR A 1 88 ? -4.132 2.159 -5.993 1.00 91.25 88 TYR A N 1
ATOM 712 C CA . TYR A 1 88 ? -5.114 2.194 -4.919 1.00 91.25 88 TYR A CA 1
ATOM 713 C C . TYR A 1 88 ? -6.151 1.092 -5.091 1.00 91.25 88 TYR A C 1
ATOM 715 O O . TYR A 1 88 ? -6.382 0.336 -4.151 1.00 91.25 88 TYR A O 1
ATOM 723 N N . ASP A 1 89 ? -6.724 0.946 -6.283 1.00 92.50 89 ASP A N 1
ATOM 724 C CA . ASP A 1 89 ? -7.675 -0.122 -6.593 1.00 92.50 89 ASP A CA 1
ATOM 725 C C . ASP A 1 89 ? -7.037 -1.505 -6.387 1.00 92.50 89 ASP A C 1
ATOM 727 O O . ASP A 1 89 ? -7.568 -2.347 -5.663 1.00 92.50 89 ASP A O 1
ATOM 731 N N . LEU A 1 90 ? -5.820 -1.708 -6.899 1.00 92.06 90 LEU A N 1
ATOM 732 C CA . LEU A 1 90 ? -5.094 -2.970 -6.762 1.00 92.06 90 LEU A CA 1
ATOM 733 C C . LEU A 1 90 ? -4.816 -3.349 -5.297 1.00 92.06 90 LEU A C 1
ATOM 735 O O . LEU A 1 90 ? -4.980 -4.505 -4.919 1.00 92.06 90 LEU A O 1
ATOM 739 N N . LEU A 1 91 ? -4.369 -2.398 -4.472 1.00 90.44 91 LEU A N 1
ATOM 740 C CA . LEU A 1 91 ? -3.982 -2.673 -3.083 1.00 90.44 91 LEU A CA 1
ATOM 741 C C . LEU A 1 91 ? -5.177 -2.688 -2.123 1.00 90.44 91 LEU A C 1
ATOM 743 O O . LEU A 1 91 ? -5.133 -3.394 -1.118 1.00 90.44 91 LEU A O 1
ATOM 747 N N . SER A 1 92 ? -6.230 -1.920 -2.409 1.00 90.81 92 SER A N 1
ATOM 748 C CA . SER A 1 92 ? -7.447 -1.891 -1.588 1.00 90.81 92 SER A CA 1
ATOM 749 C C . SER A 1 92 ? -8.346 -3.106 -1.821 1.00 90.81 92 SER A C 1
ATOM 751 O O . SER A 1 92 ? -9.057 -3.519 -0.905 1.00 90.81 92 SER A O 1
ATOM 753 N N . THR A 1 93 ? -8.292 -3.710 -3.013 1.00 91.50 93 THR A N 1
ATOM 754 C CA . THR A 1 93 ? -9.064 -4.918 -3.344 1.00 91.50 93 THR A CA 1
ATOM 755 C C . THR A 1 93 ? -8.408 -6.213 -2.873 1.00 91.50 93 THR A C 1
ATOM 757 O O . THR A 1 93 ? -9.097 -7.231 -2.796 1.00 91.50 93 THR A O 1
ATOM 760 N N . ASP A 1 94 ? -7.118 -6.195 -2.515 1.00 90.75 94 ASP A N 1
ATOM 761 C CA . ASP A 1 94 ? -6.407 -7.346 -1.951 1.00 90.75 94 ASP A CA 1
ATOM 762 C C . ASP A 1 94 ? -6.567 -7.397 -0.414 1.00 90.75 94 ASP A C 1
ATOM 764 O O . ASP A 1 94 ? -5.957 -6.600 0.313 1.00 90.75 94 ASP A O 1
ATOM 768 N N . PRO A 1 95 ? -7.337 -8.361 0.135 1.00 88.69 95 PRO A N 1
ATOM 769 C CA . PRO A 1 95 ? -7.548 -8.453 1.578 1.00 88.69 95 PRO A CA 1
ATOM 770 C C . PRO A 1 95 ? -6.263 -8.783 2.345 1.00 88.69 95 PRO A C 1
ATOM 772 O O . PRO A 1 95 ? -6.119 -8.399 3.502 1.00 88.69 95 PRO A O 1
ATOM 775 N N . GLY A 1 96 ? -5.317 -9.491 1.721 1.00 89.38 96 GLY A N 1
ATOM 776 C CA . GLY A 1 96 ? -4.039 -9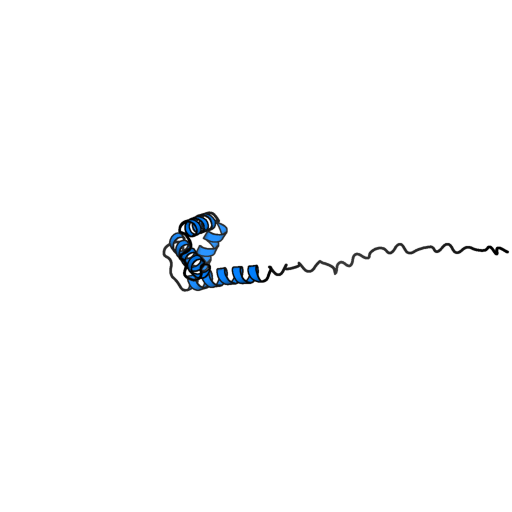.837 2.334 1.00 89.38 96 GLY A CA 1
ATOM 777 C C . GLY A 1 96 ? -3.165 -8.607 2.557 1.00 89.38 96 GLY A C 1
ATOM 778 O O . GLY A 1 96 ? -2.553 -8.481 3.617 1.00 89.38 96 GLY A O 1
ATOM 779 N N . VAL A 1 97 ? -3.151 -7.677 1.600 1.00 87.81 97 VAL A N 1
ATOM 780 C CA . VAL A 1 97 ? -2.456 -6.387 1.733 1.00 87.81 97 VAL A CA 1
ATOM 781 C C . VAL A 1 97 ? -3.104 -5.530 2.815 1.00 87.81 97 VAL A C 1
ATOM 783 O O . VAL A 1 97 ? -2.402 -5.008 3.682 1.00 87.81 97 VAL A O 1
ATOM 786 N N . VAL A 1 98 ? -4.433 -5.418 2.803 1.00 89.19 98 VAL A N 1
ATOM 787 C CA . VAL A 1 98 ? -5.182 -4.630 3.791 1.00 89.19 98 VAL A CA 1
ATOM 788 C C . VAL A 1 98 ? -4.932 -5.138 5.211 1.00 89.19 98 VAL A C 1
ATOM 790 O O . VAL A 1 98 ? -4.574 -4.356 6.091 1.00 89.19 98 VAL A O 1
ATOM 793 N N . GLU A 1 99 ? -5.055 -6.444 5.441 1.00 90.88 99 GLU A N 1
ATOM 794 C CA . GLU A 1 99 ? -4.832 -7.039 6.762 1.00 90.88 99 GLU A CA 1
ATOM 795 C C 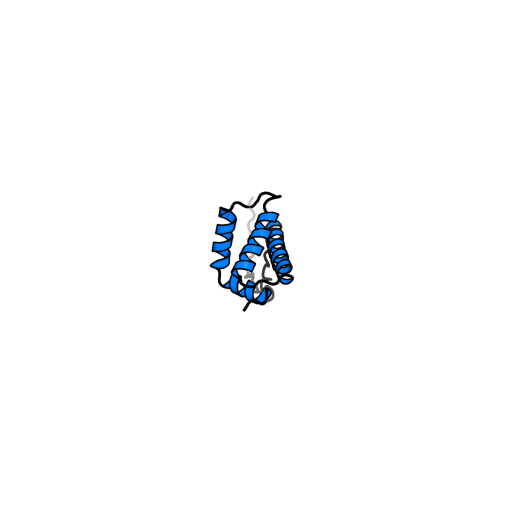. GLU A 1 99 ? -3.362 -6.956 7.194 1.00 90.88 99 GLU A C 1
ATOM 797 O O . GLU A 1 99 ? -3.059 -6.702 8.365 1.00 90.88 99 GLU A O 1
ATOM 802 N N . TYR A 1 100 ? -2.429 -7.097 6.249 1.00 88.62 100 TYR A N 1
ATOM 803 C CA . TYR A 1 100 ? -1.013 -6.874 6.520 1.00 88.62 100 TYR A CA 1
ATOM 804 C C . TYR A 1 100 ? -0.754 -5.435 6.979 1.00 88.62 100 TYR A C 1
ATOM 806 O O . TYR A 1 100 ? -0.113 -5.235 8.013 1.00 88.62 100 TYR A O 1
ATOM 814 N N . LEU A 1 101 ? -1.298 -4.438 6.275 1.00 87.31 101 LEU A N 1
ATOM 815 C CA . LEU A 1 101 ? -1.153 -3.027 6.635 1.00 87.31 101 LEU A CA 1
ATOM 816 C C . LEU A 1 101 ? -1.815 -2.703 7.977 1.00 87.31 101 LEU A C 1
ATOM 818 O O . LEU A 1 101 ? -1.180 -2.043 8.795 1.00 87.31 101 LEU A O 1
ATOM 822 N N . LYS A 1 102 ? -3.013 -3.224 8.273 1.00 89.50 102 LYS A N 1
ATOM 823 C CA . LYS A 1 102 ? -3.640 -3.079 9.605 1.00 89.50 102 LYS A CA 1
ATOM 824 C C . LYS A 1 102 ? -2.749 -3.615 10.715 1.00 89.50 102 LYS A C 1
ATOM 826 O O . LYS A 1 102 ? -2.499 -2.934 11.708 1.00 89.50 102 LYS A O 1
ATOM 831 N N . SER A 1 103 ? -2.212 -4.819 10.525 1.00 89.50 103 SER A N 1
ATOM 832 C CA . SER A 1 103 ? -1.349 -5.474 11.509 1.00 89.50 103 SER A CA 1
ATOM 833 C C . SER A 1 103 ? -0.037 -4.720 11.738 1.00 89.50 103 SER A C 1
ATOM 835 O O . SER A 1 103 ? 0.441 -4.598 12.875 1.00 89.50 103 SER A O 1
ATOM 837 N N . VAL A 1 104 ? 0.545 -4.213 10.651 1.00 87.88 104 VAL A N 1
ATOM 838 C CA . VAL A 1 104 ? 1.805 -3.470 10.638 1.00 87.88 104 VAL A CA 1
ATOM 839 C C . VAL A 1 104 ? 1.646 -2.085 11.258 1.00 87.88 104 VAL A C 1
ATOM 841 O O . VAL A 1 104 ? 2.460 -1.723 12.105 1.00 87.88 104 VAL A O 1
ATOM 844 N N . LEU A 1 105 ? 0.593 -1.360 10.884 1.00 88.38 105 LEU A N 1
ATOM 845 C CA . LEU A 1 105 ? 0.347 0.033 11.266 1.00 88.38 105 LEU A CA 1
ATOM 846 C C . LEU A 1 105 ? -0.518 0.182 12.523 1.00 88.38 105 LEU A C 1
ATOM 848 O O . LEU A 1 105 ? -0.725 1.298 12.987 1.00 88.38 105 LEU A O 1
ATOM 852 N N . LYS A 1 106 ? -0.999 -0.931 13.093 1.00 88.69 106 LYS A N 1
ATOM 853 C CA . LYS A 1 106 ? -1.846 -0.959 14.299 1.00 88.69 106 LYS A CA 1
ATOM 854 C C . LYS A 1 106 ? -3.124 -0.131 14.133 1.00 88.69 106 LYS A C 1
ATOM 856 O O . LYS A 1 106 ? -3.472 0.663 15.002 1.00 88.69 106 LYS A O 1
ATOM 861 N N . ILE A 1 107 ? -3.790 -0.329 12.998 1.00 85.31 107 ILE A N 1
ATOM 862 C CA . ILE A 1 107 ? -5.079 0.288 12.671 1.00 85.31 107 ILE A CA 1
ATOM 863 C C . ILE A 1 107 ? -6.166 -0.759 12.939 1.00 85.31 107 ILE A C 1
ATOM 865 O O . ILE A 1 107 ? -6.095 -1.852 12.371 1.00 85.31 107 ILE A O 1
ATOM 869 N N . ASP A 1 108 ? -7.115 -0.424 13.815 1.00 76.25 108 ASP A N 1
ATOM 870 C CA . ASP A 1 108 ? -8.300 -1.233 14.152 1.00 76.25 108 ASP A CA 1
ATOM 871 C C . ASP A 1 108 ? -9.417 -1.090 13.103 1.00 76.25 108 ASP A C 1
ATOM 873 O O . ASP A 1 108 ? -9.654 0.048 12.629 1.00 76.25 108 ASP A O 1
#

Secondary structure (DSSP, 8-state):
--------------------TT-----------HHHHHHHHHHHHHHHHHHTS--SSHHHHHHHHHHHHHHHHTTSS---HHHHHHHHHHHHH-HHHHHHHHHHHT--